Protein AF-A0A9D7NUF1-F1 (afdb_monomer)

Secondary structure (DSSP, 8-state):
--THHHHHHHTTSS-TT-EEES--TT-SS-SSEEESSSTT-HHHHHHHHTTSS-TT---S----

Structure (mmCIF, N/CA/C/O backbone):
data_AF-A0A9D7NUF1-F1
#
_entry.id   AF-A0A9D7NUF1-F1
#
loop_
_atom_site.group_PDB
_atom_site.id
_atom_site.type_symbol
_atom_site.label_atom_id
_atom_site.label_alt_id
_atom_site.label_comp_id
_atom_site.label_asym_id
_atom_site.label_entity_id
_atom_site.label_seq_id
_atom_site.pdbx_PDB_ins_code
_atom_site.Cartn_x
_atom_site.Cartn_y
_atom_site.Cartn_z
_atom_site.occupancy
_atom_site.B_iso_or_equiv
_atom_site.auth_seq_id
_atom_site.auth_comp_id
_atom_site.auth_asym_id
_atom_site.auth_atom_id
_atom_site.pdbx_PDB_model_num
ATOM 1 N N . MET A 1 1 ? 3.425 -7.629 -14.759 1.00 56.69 1 MET A N 1
ATOM 2 C CA . MET A 1 1 ? 2.761 -6.374 -14.331 1.00 56.69 1 MET A CA 1
ATOM 3 C C . MET A 1 1 ? 3.562 -5.788 -13.179 1.00 56.69 1 MET A C 1
ATOM 5 O O . MET A 1 1 ? 4.349 -6.519 -12.602 1.00 56.69 1 MET A O 1
ATOM 9 N N . ASN A 1 2 ? 3.431 -4.492 -12.897 1.00 69.81 2 ASN A N 1
ATOM 10 C CA . ASN A 1 2 ? 4.077 -3.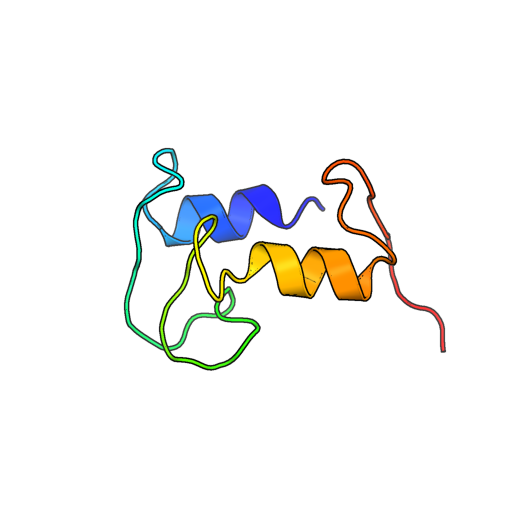857 -11.748 1.00 69.81 2 ASN A CA 1
ATOM 11 C C . ASN A 1 2 ? 3.085 -3.825 -10.576 1.00 69.81 2 ASN A C 1
ATOM 13 O O . ASN A 1 2 ? 2.016 -3.232 -10.713 1.00 69.81 2 ASN A O 1
ATOM 17 N N . ASP A 1 3 ? 3.433 -4.424 -9.438 1.00 73.50 3 ASP A N 1
ATOM 18 C CA . ASP A 1 3 ? 2.567 -4.488 -8.248 1.00 73.50 3 ASP A CA 1
ATOM 19 C C . ASP A 1 3 ? 2.366 -3.127 -7.562 1.00 73.50 3 ASP A C 1
ATOM 21 O O . ASP A 1 3 ? 1.524 -2.969 -6.678 1.00 73.50 3 ASP A O 1
ATOM 25 N N . ARG A 1 4 ? 3.093 -2.097 -8.013 1.00 81.31 4 ARG A N 1
ATOM 26 C CA . ARG A 1 4 ? 2.879 -0.712 -7.590 1.00 81.31 4 ARG A CA 1
ATOM 27 C C . ARG A 1 4 ? 1.458 -0.226 -7.855 1.00 81.31 4 ARG A C 1
ATOM 29 O O . ARG A 1 4 ? 0.875 0.408 -6.975 1.00 81.31 4 ARG A O 1
ATOM 36 N N . ASP A 1 5 ? 0.943 -0.455 -9.058 1.00 82.81 5 ASP A N 1
ATOM 37 C CA . ASP A 1 5 ? -0.307 0.175 -9.486 1.00 82.81 5 ASP A CA 1
ATOM 38 C C . ASP A 1 5 ? -1.516 -0.396 -8.728 1.00 82.81 5 ASP A C 1
ATOM 40 O O . ASP A 1 5 ? -2.298 0.402 -8.207 1.00 82.81 5 ASP A O 1
ATOM 44 N N . PRO A 1 6 ? -1.642 -1.728 -8.538 1.00 84.19 6 PRO A N 1
ATOM 45 C CA . PRO A 1 6 ? -2.703 -2.305 -7.714 1.00 84.19 6 PRO A CA 1
ATOM 46 C C . PRO A 1 6 ? -2.686 -1.835 -6.251 1.00 84.19 6 PRO A C 1
ATOM 48 O O . PRO A 1 6 ? -3.745 -1.538 -5.695 1.00 84.19 6 PRO A O 1
ATOM 51 N N . ILE A 1 7 ? -1.509 -1.716 -5.618 1.00 83.69 7 ILE A N 1
ATOM 52 C CA . ILE A 1 7 ? -1.417 -1.252 -4.221 1.00 83.69 7 ILE A CA 1
ATOM 53 C C . ILE A 1 7 ? -1.811 0.223 -4.128 1.00 83.69 7 ILE A C 1
ATOM 55 O O . ILE A 1 7 ? 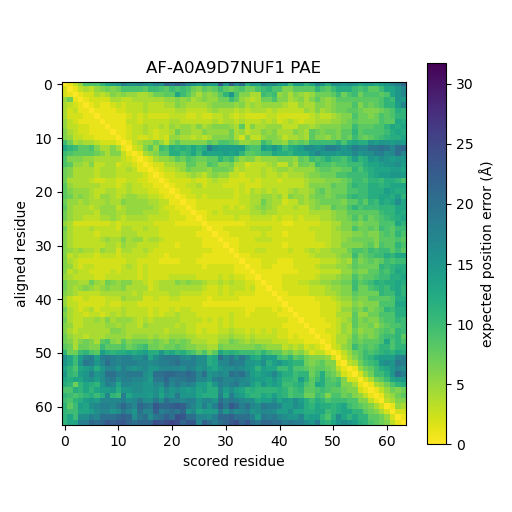-2.647 0.580 -3.298 1.00 83.69 7 ILE A O 1
ATOM 59 N N . LEU A 1 8 ? -1.283 1.090 -4.999 1.00 85.31 8 LEU A N 1
ATOM 60 C CA . LEU A 1 8 ? -1.659 2.507 -4.988 1.00 85.31 8 LEU A CA 1
ATOM 61 C C . LEU A 1 8 ? -3.145 2.700 -5.275 1.00 8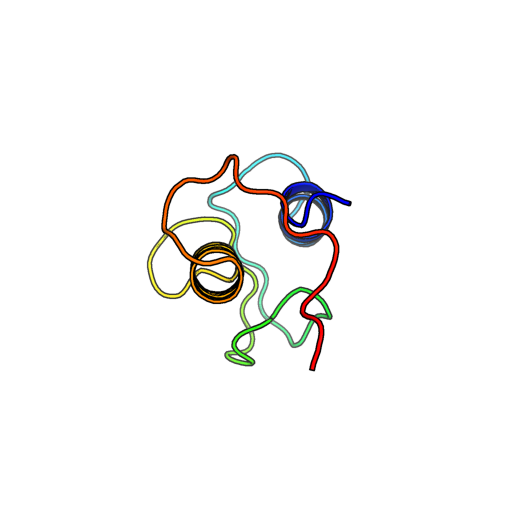5.31 8 LEU A C 1
ATOM 63 O O . LEU A 1 8 ? -3.791 3.474 -4.577 1.00 85.31 8 LEU A O 1
ATOM 67 N N . GLN A 1 9 ? -3.704 1.975 -6.245 1.00 86.25 9 GLN A N 1
ATOM 68 C CA . GLN A 1 9 ? -5.128 2.032 -6.557 1.00 86.25 9 GLN A CA 1
ATOM 69 C C . GLN A 1 9 ? -5.984 1.595 -5.367 1.00 86.25 9 GLN A C 1
ATOM 71 O O . GLN A 1 9 ? -6.989 2.247 -5.083 1.00 86.25 9 GLN A O 1
ATOM 76 N N . SER A 1 10 ? -5.546 0.569 -4.630 1.00 82.75 10 SER A N 1
ATOM 77 C CA . SER A 1 10 ? -6.253 0.129 -3.431 1.00 82.75 10 SER A CA 1
ATOM 78 C C . SER A 1 10 ? -6.307 1.220 -2.362 1.00 82.75 10 SER A C 1
ATOM 80 O O . SER A 1 10 ? -7.380 1.431 -1.828 1.00 82.75 10 SER A O 1
ATOM 82 N N . ILE A 1 11 ? -5.241 2.002 -2.134 1.00 86.00 11 ILE A N 1
ATOM 83 C CA . ILE A 1 11 ? -5.197 3.048 -1.088 1.00 86.00 11 ILE A CA 1
ATOM 84 C C . ILE A 1 11 ? -5.700 4.443 -1.524 1.00 86.00 11 ILE A C 1
ATOM 86 O O . ILE A 1 11 ? -5.496 5.434 -0.817 1.00 86.00 11 ILE A O 1
ATOM 90 N N . GLY A 1 12 ? -6.354 4.560 -2.686 1.00 83.19 12 GLY A N 1
ATOM 91 C CA . GLY A 1 12 ? -6.893 5.835 -3.192 1.00 83.19 12 GLY A CA 1
ATOM 92 C C . GLY A 1 12 ? -6.077 6.502 -4.309 1.00 83.19 12 GLY A C 1
ATOM 93 O O . GLY A 1 12 ? -6.226 7.693 -4.573 1.00 83.19 12 GLY A O 1
ATOM 94 N N . GLY A 1 13 ? -5.217 5.746 -4.987 1.00 73.38 13 GLY A N 1
ATOM 95 C CA . GLY A 1 13 ? -4.730 6.007 -6.346 1.00 73.38 13 GLY A CA 1
ATOM 96 C C . GLY A 1 13 ? -3.442 6.817 -6.485 1.00 73.38 13 GLY A C 1
ATOM 97 O O . GLY A 1 13 ? -2.672 6.546 -7.402 1.00 73.38 13 GLY A O 1
ATOM 98 N N . ALA A 1 14 ? -3.172 7.790 -5.611 1.00 76.62 14 ALA A N 1
ATOM 99 C CA . ALA A 1 14 ? -2.027 8.693 -5.815 1.00 76.62 14 ALA A CA 1
ATOM 100 C C . ALA A 1 14 ? -1.234 9.051 -4.554 1.00 76.62 14 ALA A C 1
ATOM 102 O O . ALA A 1 14 ? -0.080 9.465 -4.664 1.00 76.62 14 ALA A O 1
ATOM 103 N N . VAL A 1 15 ? -1.820 8.894 -3.365 1.00 82.75 15 VAL A N 1
ATOM 104 C CA . VAL A 1 15 ? -1.182 9.287 -2.104 1.00 82.75 15 VAL A CA 1
ATOM 105 C C . VAL A 1 15 ? -0.573 8.045 -1.441 1.00 82.75 15 VAL A C 1
ATOM 107 O O . VAL A 1 15 ? -1.307 7.240 -0.873 1.00 82.75 15 VAL A O 1
ATOM 110 N N . PRO A 1 16 ? 0.761 7.857 -1.489 1.00 81.69 16 PRO A N 1
ATOM 111 C CA . PRO A 1 16 ? 1.416 6.622 -1.041 1.00 81.69 16 PRO A CA 1
ATOM 112 C C . PRO A 1 16 ? 1.439 6.447 0.485 1.00 81.69 16 PRO A C 1
ATOM 114 O O . PRO A 1 16 ? 1.867 5.404 0.980 1.00 81.69 16 PRO A O 1
ATOM 117 N N . THR A 1 17 ? 1.030 7.479 1.223 1.00 85.50 17 THR A N 1
ATOM 118 C CA . THR A 1 17 ? 0.930 7.495 2.687 1.00 85.50 17 THR A CA 1
ATOM 119 C C . THR A 1 17 ? -0.462 7.119 3.187 1.00 85.50 17 THR A C 1
ATOM 121 O O . THR A 1 17 ? -0.660 7.027 4.396 1.00 85.50 17 THR A O 1
ATOM 124 N N . ASN A 1 18 ? -1.435 6.927 2.292 1.00 87.12 18 ASN A N 1
ATOM 125 C CA . ASN A 1 18 ? -2.745 6.442 2.693 1.00 87.12 18 ASN A CA 1
ATOM 126 C C . ASN A 1 18 ? -2.652 4.994 3.172 1.00 87.12 18 ASN A C 1
ATOM 128 O O . ASN A 1 18 ? -1.837 4.203 2.699 1.00 87.12 18 ASN A O 1
ATOM 132 N N . THR A 1 19 ? -3.516 4.662 4.122 1.00 87.44 19 THR A N 1
ATOM 133 C CA . THR A 1 19 ? -3.711 3.305 4.620 1.00 87.44 19 THR A CA 1
ATOM 134 C C . THR A 1 19 ? -5.186 2.982 4.499 1.00 87.44 19 THR A C 1
ATOM 136 O O . THR A 1 19 ? -6.024 3.817 4.846 1.00 87.44 19 THR A O 1
ATOM 139 N N . ILE A 1 20 ? -5.501 1.782 4.023 1.00 90.25 20 ILE A N 1
ATOM 140 C CA . ILE A 1 20 ? -6.856 1.237 4.108 1.00 90.25 20 ILE A CA 1
ATOM 141 C C . ILE A 1 20 ? -6.831 0.026 5.017 1.00 90.25 20 ILE A C 1
ATOM 143 O O . ILE A 1 20 ? -5.950 -0.816 4.892 1.00 90.25 20 ILE A O 1
ATOM 147 N N . THR A 1 21 ? -7.798 -0.038 5.927 1.00 90.38 21 THR A N 1
ATOM 148 C CA . THR A 1 21 ? -7.984 -1.159 6.846 1.00 90.38 21 THR A CA 1
ATOM 149 C C . THR A 1 21 ? -9.020 -2.129 6.285 1.00 90.38 21 THR A C 1
ATOM 151 O O . THR A 1 21 ? -10.075 -1.713 5.806 1.00 90.38 21 THR A O 1
ATOM 154 N N . GLY A 1 22 ? -8.725 -3.419 6.386 1.00 87.94 22 GLY A N 1
ATOM 155 C CA . GLY A 1 22 ? -9.494 -4.527 5.842 1.00 87.94 22 GLY A CA 1
ATOM 156 C C . GLY A 1 22 ? -8.592 -5.524 5.116 1.00 87.94 22 GLY A C 1
ATOM 157 O O . GLY A 1 22 ? -7.495 -5.186 4.678 1.00 87.94 22 GLY A O 1
ATOM 158 N N . TYR A 1 23 ? -9.076 -6.755 4.965 1.00 87.81 23 TYR A N 1
ATOM 159 C CA . TYR A 1 23 ? -8.402 -7.755 4.141 1.00 87.81 23 TYR A CA 1
ATOM 160 C C . TYR A 1 23 ? -8.684 -7.481 2.667 1.00 87.81 23 TYR A C 1
ATOM 162 O O . TYR A 1 23 ? -9.826 -7.569 2.209 1.00 87.81 23 TYR A O 1
ATOM 170 N N . HIS A 1 24 ? -7.632 -7.163 1.923 1.00 88.38 24 HIS A N 1
ATOM 171 C CA . HIS A 1 24 ? -7.688 -6.908 0.490 1.00 88.38 24 HIS A CA 1
ATOM 172 C C . HIS A 1 24 ? -6.747 -7.852 -0.247 1.00 88.38 24 HIS A C 1
ATOM 174 O O . HIS A 1 24 ? -5.800 -8.379 0.319 1.00 88.38 24 HIS A O 1
ATOM 180 N N . THR A 1 25 ? -6.947 -8.014 -1.552 1.00 86.81 25 THR A N 1
ATOM 181 C CA . THR A 1 25 ? -6.008 -8.773 -2.396 1.00 86.81 25 THR A CA 1
ATOM 182 C C . THR A 1 25 ? -4.597 -8.178 -2.407 1.00 86.81 25 THR A C 1
ATOM 184 O O . THR A 1 25 ? -3.653 -8.867 -2.771 1.00 86.81 25 THR A O 1
ATOM 187 N N . SER A 1 26 ? -4.470 -6.901 -2.039 1.00 88.19 26 SER A N 1
ATOM 188 C CA . SER A 1 26 ? -3.207 -6.164 -1.945 1.00 88.19 26 SER A CA 1
ATOM 189 C C . SER A 1 26 ? -2.584 -6.187 -0.541 1.00 88.19 26 SER A C 1
ATOM 191 O O . SER A 1 26 ? -1.496 -5.645 -0.387 1.00 88.19 26 SER A O 1
ATOM 193 N N . ASP A 1 27 ? -3.263 -6.778 0.452 1.00 90.62 27 ASP A N 1
ATOM 194 C CA . ASP A 1 27 ? -2.743 -7.026 1.805 1.00 90.62 27 ASP A CA 1
ATOM 195 C C . ASP A 1 27 ? -1.928 -8.327 1.773 1.00 90.62 27 ASP A C 1
ATOM 197 O O . ASP A 1 27 ? -2.454 -9.429 1.956 1.00 90.62 27 ASP A O 1
ATOM 201 N N . VAL A 1 28 ? -0.645 -8.215 1.427 1.00 90.00 28 VAL A N 1
ATOM 202 C CA . VAL A 1 28 ? 0.219 -9.385 1.193 1.00 90.00 28 VAL A CA 1
ATOM 203 C C . VAL A 1 28 ? 0.779 -9.956 2.489 1.00 90.00 28 VAL A C 1
ATOM 205 O O . VAL A 1 28 ? 1.261 -11.090 2.503 1.00 90.00 28 VAL A O 1
ATOM 208 N N . ASN A 1 29 ? 0.738 -9.174 3.568 1.00 90.88 29 ASN A N 1
ATOM 209 C CA . ASN A 1 29 ? 1.206 -9.580 4.888 1.00 90.88 29 ASN A CA 1
ATOM 210 C C . ASN A 1 29 ? 0.078 -10.102 5.790 1.00 90.88 29 ASN A C 1
ATOM 212 O O . ASN A 1 29 ? 0.367 -10.666 6.846 1.00 90.88 29 ASN A O 1
ATOM 216 N N . MET A 1 30 ? -1.174 -9.968 5.339 1.00 90.75 30 MET A N 1
ATOM 217 C CA . MET A 1 30 ? -2.393 -10.370 6.034 1.00 90.75 30 MET A CA 1
ATOM 218 C C . MET A 1 30 ? -2.535 -9.709 7.415 1.00 90.75 30 MET A C 1
ATOM 220 O O . MET A 1 30 ? -3.074 -10.316 8.346 1.00 90.75 30 MET A O 1
ATOM 224 N N . ASP A 1 31 ? -2.062 -8.467 7.560 1.00 92.06 31 ASP A N 1
ATOM 225 C CA . ASP A 1 31 ? -2.167 -7.680 8.796 1.00 92.06 31 ASP A CA 1
ATOM 226 C C . ASP A 1 31 ? -3.460 -6.851 8.880 1.00 92.06 31 ASP A C 1
ATOM 228 O O . ASP A 1 31 ? -3.742 -6.226 9.910 1.00 92.06 31 ASP A O 1
ATOM 232 N N . GLY A 1 32 ? -4.276 -6.887 7.822 1.00 92.88 32 GLY A N 1
ATOM 233 C CA . GLY A 1 32 ? -5.528 -6.153 7.726 1.00 92.88 32 GLY A CA 1
ATOM 234 C C . GLY A 1 32 ? -5.339 -4.679 7.385 1.00 92.88 32 GLY A C 1
ATOM 235 O O . GLY A 1 32 ? -6.280 -3.908 7.568 1.00 92.88 32 GLY A O 1
ATOM 236 N N . ASN A 1 33 ? -4.163 -4.254 6.920 1.00 91.25 33 ASN A N 1
ATOM 237 C CA . ASN A 1 33 ? -3.929 -2.911 6.409 1.00 91.25 33 ASN A CA 1
ATOM 238 C C . ASN A 1 33 ? -3.135 -2.946 5.1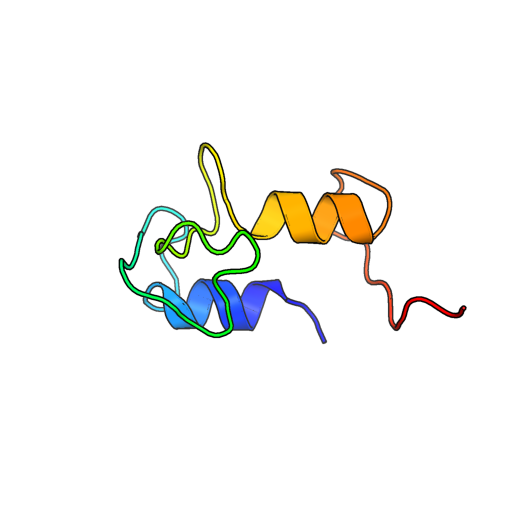09 1.00 91.25 33 ASN A C 1
ATOM 240 O O . ASN A 1 33 ? -2.035 -3.476 5.063 1.00 91.25 33 ASN A O 1
ATOM 244 N N . VAL A 1 34 ? -3.624 -2.236 4.097 1.00 92.12 34 VAL A N 1
ATOM 245 C CA . VAL A 1 34 ? -2.874 -2.044 2.856 1.00 92.12 34 VAL A CA 1
ATOM 246 C C . VAL A 1 34 ? -2.094 -0.740 2.903 1.00 92.12 34 VAL A C 1
ATOM 248 O O . VAL A 1 34 ? -2.676 0.331 3.128 1.00 92.12 34 VAL A O 1
ATOM 251 N N . LYS A 1 35 ? -0.779 -0.814 2.669 1.00 91.12 35 LYS A N 1
ATOM 252 C CA . LYS A 1 35 ? 0.145 0.331 2.699 1.00 91.12 35 LYS A CA 1
ATOM 253 C C . LYS A 1 35 ? 1.196 0.239 1.597 1.00 91.12 35 LYS A C 1
ATOM 255 O O . LYS A 1 35 ? 1.814 -0.797 1.380 1.00 91.12 35 LYS A O 1
ATOM 260 N N . TYR A 1 36 ? 1.495 1.376 0.965 1.00 87.69 36 TYR A N 1
ATOM 261 C CA . TYR A 1 36 ? 2.588 1.471 -0.015 1.00 87.69 36 TYR A CA 1
ATOM 262 C C . TYR A 1 36 ? 3.923 1.951 0.584 1.00 87.69 36 TYR A C 1
ATOM 264 O O . TYR A 1 36 ? 4.989 1.689 0.024 1.00 87.69 36 TYR A O 1
ATOM 272 N N . THR A 1 37 ? 3.882 2.687 1.700 1.00 87.62 37 THR A N 1
ATOM 273 C CA . THR A 1 37 ? 5.062 3.216 2.409 1.00 87.62 37 THR A CA 1
ATOM 274 C C . 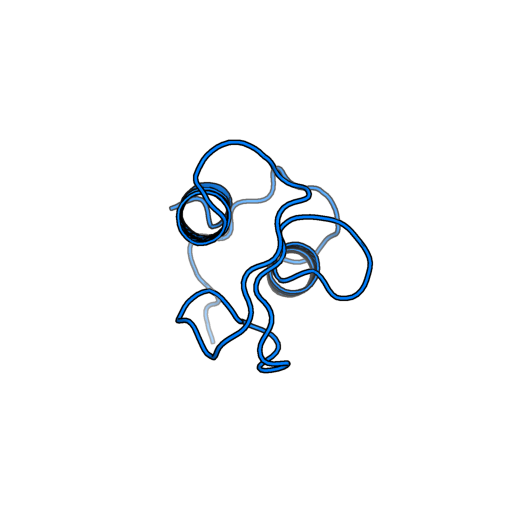THR A 1 37 ? 4.884 3.121 3.925 1.00 87.62 37 THR A C 1
ATOM 276 O O . THR A 1 37 ? 3.779 2.882 4.408 1.00 87.62 37 THR A O 1
ATOM 279 N N . GLY A 1 38 ? 5.970 3.324 4.679 1.00 86.81 38 GLY A N 1
ATOM 280 C CA . GLY A 1 38 ? 5.978 3.231 6.143 1.00 86.81 38 GLY A CA 1
ATOM 281 C C . GLY A 1 38 ? 6.272 1.818 6.650 1.00 86.81 38 GLY A C 1
ATOM 282 O O . GLY A 1 38 ? 6.585 0.921 5.873 1.00 86.81 38 GLY A O 1
ATOM 283 N N . THR A 1 39 ? 6.219 1.623 7.966 1.00 88.25 39 THR A N 1
ATOM 284 C CA . THR A 1 39 ? 6.489 0.320 8.595 1.00 88.25 39 THR A CA 1
ATOM 285 C C . THR A 1 39 ? 5.423 -0.708 8.215 1.00 88.25 39 THR A C 1
ATOM 287 O O . THR A 1 39 ? 4.235 -0.381 8.223 1.00 88.25 39 THR A O 1
ATOM 290 N N . ALA A 1 40 ? 5.856 -1.947 7.953 1.00 88.56 40 ALA A N 1
ATOM 291 C CA . ALA A 1 40 ? 4.989 -3.058 7.546 1.00 88.56 40 ALA A CA 1
ATOM 292 C C . ALA A 1 40 ? 4.151 -2.724 6.300 1.00 88.56 40 ALA A C 1
ATOM 294 O O . ALA A 1 40 ? 2.952 -2.966 6.265 1.00 88.56 40 ALA A O 1
ATOM 295 N N . ASN A 1 41 ? 4.779 -2.105 5.295 1.00 90.56 41 ASN A N 1
ATOM 296 C CA . ASN A 1 41 ? 4.132 -1.888 4.008 1.00 90.56 41 ASN A CA 1
ATOM 297 C C . ASN A 1 41 ? 4.187 -3.160 3.143 1.00 90.56 41 ASN A C 1
ATOM 299 O O . ASN A 1 41 ? 5.161 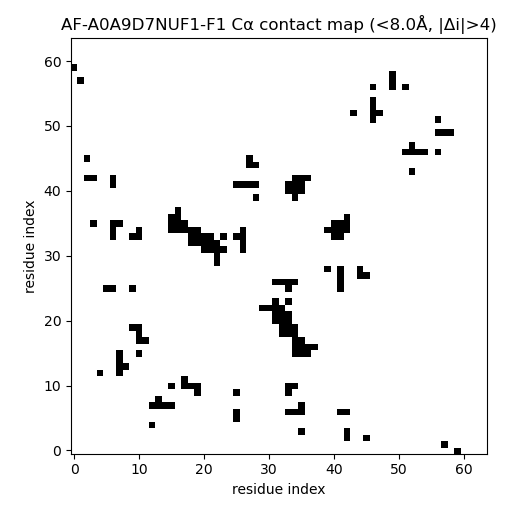-3.914 3.187 1.00 90.56 41 ASN A O 1
ATOM 303 N N . ASP A 1 42 ? 3.153 -3.370 2.332 1.00 91.19 42 ASP A N 1
ATOM 304 C CA . ASP A 1 42 ? 3.022 -4.542 1.458 1.00 91.19 42 ASP A CA 1
ATOM 305 C C . ASP A 1 42 ? 4.091 -4.571 0.362 1.00 91.19 42 ASP A C 1
ATOM 307 O O . ASP A 1 42 ? 4.558 -5.626 -0.078 1.00 91.19 42 ASP A O 1
ATOM 311 N N . ARG A 1 43 ? 4.532 -3.382 -0.057 1.00 88.38 43 ARG A N 1
ATOM 312 C CA . ARG A 1 43 ? 5.551 -3.209 -1.091 1.00 88.38 43 ARG A CA 1
ATOM 313 C C . ARG A 1 43 ? 6.874 -3.873 -0.706 1.00 88.38 43 ARG A C 1
ATOM 315 O O . ARG A 1 43 ? 7.475 -4.529 -1.550 1.00 88.38 43 ARG A O 1
ATOM 322 N N . ASP A 1 44 ? 7.337 -3.718 0.527 1.00 88.75 44 ASP A N 1
ATOM 323 C CA . ASP A 1 44 ? 8.639 -4.221 0.970 1.00 88.75 44 ASP A CA 1
ATOM 324 C C . ASP A 1 44 ? 8.680 -5.752 0.977 1.00 88.75 44 ASP A C 1
ATOM 326 O O . ASP A 1 44 ? 9.716 -6.346 0.673 1.00 88.75 44 ASP A O 1
ATOM 330 N N . ILE A 1 45 ? 7.546 -6.399 1.243 1.00 85.94 45 ILE A N 1
ATOM 331 C CA . ILE A 1 45 ? 7.423 -7.861 1.198 1.00 85.94 45 ILE A CA 1
ATOM 332 C C . ILE A 1 45 ? 7.495 -8.361 -0.242 1.00 85.94 45 ILE A C 1
ATOM 334 O O . ILE A 1 45 ? 8.213 -9.319 -0.535 1.00 85.94 45 ILE A O 1
ATOM 338 N N . ILE A 1 46 ? 6.830 -7.672 -1.170 1.00 84.88 46 ILE A N 1
ATOM 339 C CA . ILE A 1 46 ? 6.954 -7.963 -2.604 1.00 84.88 46 ILE A CA 1
ATOM 340 C C . ILE A 1 46 ? 8.410 -7.780 -3.057 1.00 84.88 46 ILE A C 1
ATOM 342 O O . ILE A 1 46 ? 8.955 -8.639 -3.751 1.00 84.88 46 ILE A O 1
ATOM 346 N N . LEU A 1 47 ? 9.076 -6.709 -2.613 1.00 82.81 47 LEU A N 1
ATOM 347 C CA . LEU A 1 47 ? 10.484 -6.440 -2.919 1.00 82.81 47 LEU A CA 1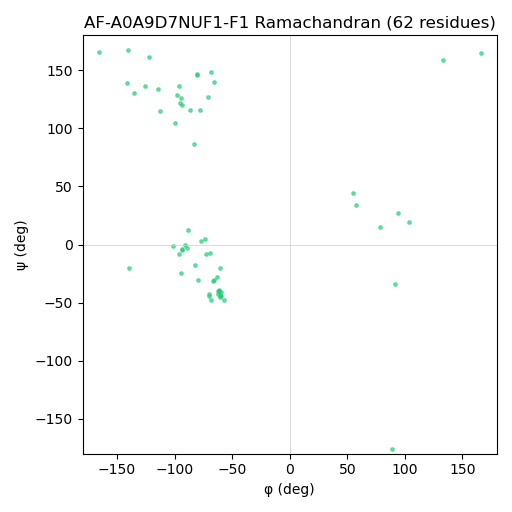
ATOM 348 C C . LEU A 1 47 ? 11.432 -7.525 -2.369 1.00 82.81 47 LEU A C 1
ATOM 350 O O . LEU A 1 47 ? 12.353 -7.966 -3.065 1.00 82.81 47 LEU A O 1
ATOM 354 N N . GLN A 1 48 ? 11.184 -8.031 -1.159 1.00 82.50 48 GLN A N 1
ATOM 355 C CA . GLN A 1 48 ? 11.920 -9.182 -0.629 1.00 82.50 48 GLN A CA 1
ATOM 356 C C . GLN A 1 48 ? 11.740 -10.429 -1.503 1.00 82.50 48 GLN A C 1
ATOM 358 O O . GLN A 1 48 ? 12.735 -11.063 -1.861 1.00 82.50 48 GLN A O 1
ATOM 363 N N . ASN A 1 49 ? 10.511 -10.735 -1.926 1.00 77.69 49 ASN A N 1
ATOM 364 C CA . ASN A 1 49 ? 10.219 -11.908 -2.759 1.00 77.69 49 ASN A CA 1
ATOM 365 C C . ASN A 1 49 ? 10.900 -11.861 -4.138 1.00 77.69 49 ASN A C 1
ATOM 367 O O . ASN A 1 49 ? 11.217 -12.907 -4.716 1.00 77.69 49 ASN A O 1
ATOM 371 N N . ILE A 1 50 ? 11.167 -10.662 -4.666 1.00 75.50 50 ILE A N 1
ATOM 372 C CA . ILE A 1 50 ? 11.862 -10.486 -5.949 1.00 75.50 50 ILE A CA 1
ATOM 373 C C . ILE A 1 50 ? 13.388 -10.356 -5.831 1.00 75.50 50 ILE A C 1
ATOM 375 O O . ILE A 1 50 ? 14.078 -10.297 -6.855 1.00 75.50 50 ILE A O 1
ATOM 379 N N . GLY A 1 51 ? 13.933 -10.398 -4.613 1.00 71.38 51 GLY A N 1
ATOM 380 C CA . GLY A 1 51 ? 15.372 -10.465 -4.361 1.00 71.38 51 GLY A CA 1
ATOM 381 C C . GLY A 1 51 ? 16.059 -9.120 -4.129 1.00 71.38 51 GLY A C 1
ATOM 382 O O . GLY A 1 51 ? 17.251 -9.005 -4.406 1.00 71.38 51 GLY A O 1
ATOM 383 N N . GLY A 1 52 ? 15.356 -8.101 -3.628 1.00 67.00 52 GLY A N 1
ATOM 384 C CA . GLY A 1 52 ? 16.028 -6.904 -3.125 1.00 67.00 52 GLY A CA 1
ATOM 385 C C . GLY A 1 52 ? 15.125 -5.700 -2.893 1.00 67.00 52 GLY A C 1
ATOM 386 O O . GLY A 1 52 ? 14.032 -5.600 -3.425 1.00 67.00 52 GLY A O 1
ATOM 387 N N . ILE A 1 53 ? 15.647 -4.728 -2.146 1.00 63.47 53 ILE A N 1
ATOM 388 C CA . ILE A 1 53 ? 14.987 -3.458 -1.789 1.00 63.47 53 ILE A CA 1
ATOM 389 C C . ILE A 1 53 ? 14.964 -2.419 -2.924 1.00 63.47 53 ILE A C 1
ATOM 391 O O . ILE A 1 53 ? 14.530 -1.287 -2.713 1.00 63.47 53 ILE A O 1
ATOM 395 N N . ILE A 1 54 ? 15.469 -2.760 -4.118 1.00 64.38 54 ILE A N 1
ATOM 396 C CA . ILE A 1 54 ? 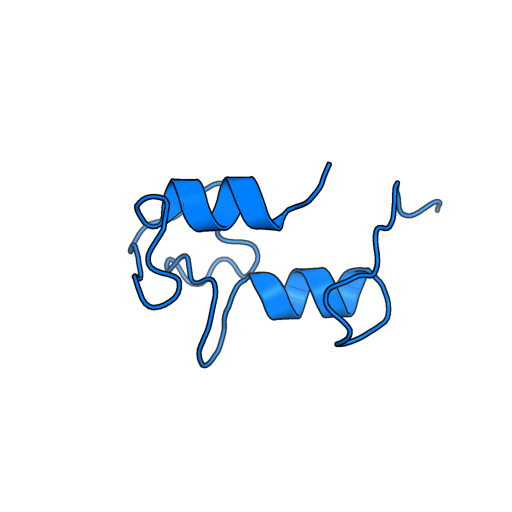15.511 -1.826 -5.247 1.00 64.38 54 ILE A CA 1
ATOM 397 C C . ILE A 1 54 ? 14.179 -1.894 -6.006 1.00 64.38 54 ILE A C 1
ATOM 399 O O . ILE A 1 54 ? 13.870 -2.914 -6.623 1.00 64.38 54 ILE A O 1
ATOM 403 N N . PRO A 1 55 ? 13.399 -0.799 -6.028 1.00 58.12 55 PRO A N 1
ATOM 404 C CA . PRO A 1 55 ? 12.013 -0.806 -6.487 1.00 58.12 55 PRO A CA 1
ATOM 405 C C . PRO A 1 55 ? 11.812 -0.917 -8.002 1.00 58.12 55 PRO A C 1
ATOM 407 O O . PRO A 1 55 ? 10.685 -0.791 -8.475 1.00 58.12 55 PRO A O 1
ATOM 410 N N . THR A 1 56 ? 12.886 -1.099 -8.766 1.00 59.09 56 THR A N 1
ATOM 411 C CA . THR A 1 56 ? 12.849 -1.258 -10.224 1.00 59.09 56 THR A CA 1
ATOM 412 C C . THR A 1 56 ? 12.986 -2.711 -10.663 1.00 59.09 56 THR A C 1
ATOM 414 O O . THR A 1 56 ? 12.969 -2.971 -11.864 1.00 59.09 56 THR A O 1
ATOM 417 N N . ASN A 1 57 ? 13.147 -3.658 -9.733 1.00 61.53 57 ASN A N 1
ATOM 418 C CA . ASN A 1 57 ? 13.172 -5.065 -10.105 1.00 61.53 57 ASN A CA 1
ATOM 419 C C . ASN A 1 57 ? 11.765 -5.510 -10.515 1.00 61.53 57 ASN A C 1
ATOM 421 O O . ASN A 1 57 ? 10.802 -5.329 -9.778 1.00 61.53 57 ASN A O 1
ATOM 425 N N . ILE A 1 58 ? 11.664 -6.105 -11.699 1.00 61.69 58 ILE A N 1
ATOM 426 C CA . ILE A 1 58 ? 10.469 -6.798 -12.170 1.00 61.69 58 ILE A CA 1
ATOM 427 C C . ILE A 1 58 ? 10.848 -8.274 -12.253 1.00 61.69 58 ILE A C 1
ATOM 429 O O . ILE A 1 58 ? 11.707 -8.642 -13.054 1.00 61.69 58 ILE A O 1
ATOM 433 N N . ARG A 1 59 ? 10.225 -9.125 -11.431 1.00 64.44 59 ARG A N 1
ATOM 434 C CA . ARG A 1 59 ? 10.236 -10.576 -11.661 1.00 64.44 59 ARG A CA 1
ATOM 435 C C . ARG A 1 59 ? 8.942 -10.966 -12.349 1.00 64.44 59 ARG A C 1
ATOM 437 O O . ARG A 1 59 ? 7.867 -10.593 -11.897 1.00 64.44 59 ARG A O 1
ATOM 444 N N . VAL A 1 60 ? 9.068 -11.693 -13.453 1.00 65.44 60 VAL A N 1
ATOM 445 C CA . VAL A 1 60 ? 7.917 -12.128 -14.254 1.00 65.44 60 VAL A CA 1
ATOM 446 C C . VAL A 1 60 ? 7.244 -13.355 -13.625 1.00 65.44 60 VAL A C 1
ATOM 448 O O . VAL A 1 60 ? 6.026 -13.445 -13.690 1.00 65.44 60 VAL A O 1
ATOM 451 N N . GLU A 1 61 ? 8.001 -14.216 -12.934 1.00 61.16 61 GLU A N 1
ATOM 452 C CA . GLU A 1 61 ? 7.506 -15.289 -12.055 1.00 61.16 61 GLU A CA 1
ATOM 453 C C . GLU A 1 61 ? 8.645 -15.841 -11.170 1.00 61.16 61 GLU A C 1
ATOM 455 O O . GLU A 1 61 ? 9.826 -15.584 -11.433 1.00 61.16 61 GLU A O 1
ATOM 460 N N . GLN A 1 62 ? 8.308 -16.5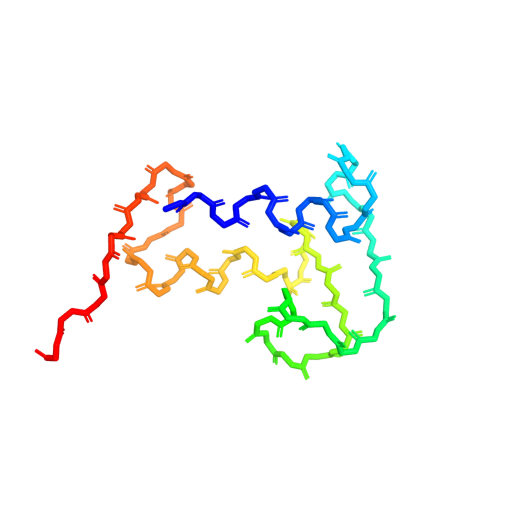97 -10.120 1.00 59.72 62 GLN A N 1
ATOM 461 C CA . GLN A 1 62 ? 9.238 -17.553 -9.513 1.00 59.72 62 GLN A CA 1
ATOM 462 C C . GLN A 1 62 ? 8.998 -18.919 -10.165 1.00 59.72 62 GLN A C 1
ATOM 464 O O . GLN A 1 62 ? 7.890 -19.447 -10.094 1.00 59.72 62 GLN A O 1
ATOM 469 N N . VAL A 1 63 ? 10.028 -19.468 -10.807 1.00 52.50 63 VAL A N 1
ATOM 470 C CA . VAL A 1 63 ? 10.040 -20.870 -11.244 1.00 52.50 63 VAL A CA 1
ATOM 471 C C . VAL A 1 63 ? 10.397 -21.777 -10.056 1.00 52.50 63 VAL A C 1
ATOM 473 O O . VAL A 1 63 ? 11.167 -21.322 -9.204 1.00 52.50 63 VAL A O 1
ATOM 476 N N . PRO A 1 64 ? 9.835 -23.003 -9.985 1.00 67.56 64 PRO A N 1
ATOM 477 C CA . PRO A 1 64 ? 10.038 -23.942 -8.877 1.00 67.56 64 PRO A CA 1
ATOM 478 C C . PRO A 1 64 ? 11.502 -24.254 -8.552 1.00 67.56 64 PRO A C 1
ATOM 480 O O . PRO A 1 64 ? 12.323 -24.312 -9.498 1.00 67.56 64 PRO A O 1
#

Sequence (64 aa):
MNDRDPILQSIGGAVPTNTITGYHTSDVNMDGNVKYTGTANDRDIILQNIGGIIPTNIRVEQVP

Radius of gyration: 11.51 Å; Cα contacts (8 Å, |Δi|>4): 91; chains: 1; bounding box: 26×33×23 Å

Solvent-accessible surface area (backbone atoms only — not comparable to full-atom values): 4094 Å² total; per-residue (Å²): 132,69,74,63,58,61,42,35,50,70,36,69,56,77,55,54,81,37,70,40,80,48,87,45,96,58,29,74,77,71,79,35,47,29,26,63,50,72,87,88,21,32,49,61,56,55,27,54,78,69,72,39,90,59,91,81,74,80,68,94,72,86,80,137

pLDDT: mean 80.25, std 11.18, range [52.5, 92.88]

Mean predicted aligned error: 6.87 Å

Foldseek 3Di:
DQLVQVLCVVQPGPDQAGKDAADDPLQCVRPRIAGNDDPPHSQVVVQVVQPHPDRPRDDPDDDD